Protein AF-A0A7K2WMH0-F1 (afdb_monomer)

pLDDT: mean 87.8, std 17.53, range [33.56, 98.12]

Nearest PDB structures (foldseek):
  5ydd-assembly1_B  TM=7.393E-01  e=5.015E-08  Mycobacterium tuberculosis H37Rv
  5ydd-assembly1_A  TM=7.487E-01  e=7.627E-08  Mycobacterium tuberculosis H37Rv
  5c8e-assembly2_F  TM=5.743E-01  e=5.124E-02  Thermus thermophilus HB27
  5c8d-assembly2_H  TM=6.013E-01  e=1.506E-01  Thermus thermophilus HB27

Radius of gyration: 20.56 Å; Cα contacts (8 Å, |Δi|>4): 91; chains: 1; bounding box: 34×82×43 Å

Foldseek 3Di:
DDDDDDPPPDDDPPQQDWAAPVVLCVLQVHDPVLVVVLVVLPLDDADPVRTGHPVSSVSSNVQSVVVVVVDHSVNCSVVVVVVVVLLVVLCVVLVVQCPDPDPVSNVVSVVSSVVSVVVVVVVVVVVVVVVVVVDDD

Solvent-accessible surface area (backbone atoms only — not comparable to full-atom values): 8035 Å² total; per-residue (Å²): 132,87,80,85,85,76,83,80,77,71,83,71,77,80,70,71,75,64,36,52,66,68,55,44,30,66,73,29,73,50,56,72,67,57,51,53,51,32,40,75,69,56,78,37,72,65,42,99,87,61,30,36,45,69,64,48,47,50,49,42,34,50,50,48,58,40,38,76,76,69,48,49,70,82,66,48,45,58,57,52,54,49,52,52,51,53,52,50,55,51,46,66,68,33,49,66,35,54,72,43,88,52,67,67,47,28,52,47,26,55,52,50,49,55,51,51,53,54,51,50,55,53,48,51,54,50,53,52,51,47,57,56,69,73,54,78,129

Sequence (137 aa):
RQRRAGAETGPAPRTAARIGREELLAASGADASALDEWESYGLITPMPDGGYDAESVTVAKLVTDLGRFGLEPRHLRIMRAAAQREAGMVEQVVAPLRRHRNPQTRAHAEATTRELATLSVKLHAALFRTALGAHPY

Secondary structure (DSSP, 8-state):
---------PPPP-----B-HHHHHHHHT--HHHHHHHHHTTSS---TTS-B-HHHHHHHHHHHHHHTTT--HHHHHHHHHHHHHHHHH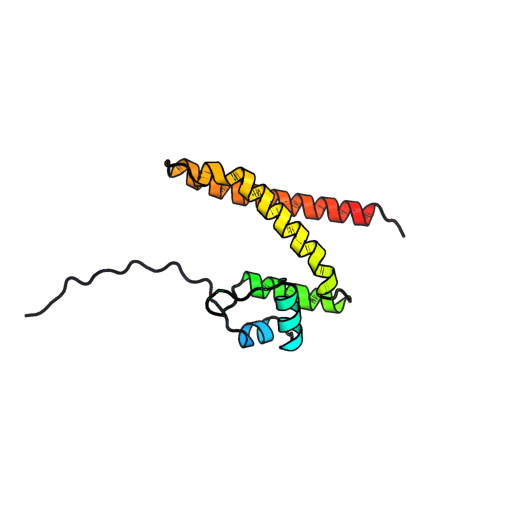HHHHHHHHHT-SSHHHHHHHHHHHHHHHHHHHHHHHHHHHHHHHT---

Mean predicted aligned error: 8.16 Å

Structure (mmCIF, N/CA/C/O backbone):
data_AF-A0A7K2WMH0-F1
#
_entry.id   AF-A0A7K2WMH0-F1
#
loop_
_atom_site.group_PDB
_atom_site.id
_atom_site.type_symbol
_atom_site.label_atom_id
_atom_site.label_alt_id
_atom_site.label_comp_id
_atom_site.label_asym_id
_atom_site.label_entity_id
_atom_site.label_seq_id
_atom_site.pdbx_PDB_ins_code
_atom_site.Cartn_x
_atom_site.Cartn_y
_atom_site.Cartn_z
_atom_site.occupancy
_atom_site.B_iso_or_equiv
_atom_site.auth_seq_id
_atom_site.auth_comp_id
_atom_site.auth_asym_id
_atom_site.auth_atom_id
_atom_site.pdbx_PDB_model_num
ATOM 1 N N . ARG A 1 1 ? 18.134 -57.085 -1.867 1.00 42.78 1 ARG A N 1
ATOM 2 C CA . ARG A 1 1 ? 18.924 -55.838 -2.047 1.00 42.78 1 ARG A CA 1
ATOM 3 C C . ARG A 1 1 ? 18.056 -54.893 -2.882 1.00 42.78 1 ARG A C 1
ATOM 5 O O . ARG A 1 1 ? 17.857 -55.201 -4.039 1.00 42.78 1 ARG A O 1
ATOM 12 N N . GLN A 1 2 ? 17.275 -53.953 -2.327 1.00 38.84 2 GLN A N 1
ATOM 13 C CA . GLN A 1 2 ? 17.700 -52.650 -1.762 1.00 38.84 2 GLN A CA 1
ATOM 14 C C . GLN A 1 2 ? 18.786 -51.991 -2.636 1.00 38.84 2 GLN A C 1
ATOM 16 O O . GLN A 1 2 ? 19.796 -52.637 -2.872 1.00 38.84 2 GLN A O 1
ATOM 21 N N . ARG A 1 3 ? 18.704 -50.741 -3.101 1.00 36.50 3 ARG A N 1
ATOM 22 C CA . ARG A 1 3 ? 17.860 -49.586 -2.754 1.00 36.50 3 ARG A CA 1
ATOM 23 C C . ARG A 1 3 ? 18.120 -48.489 -3.815 1.00 36.50 3 ARG A C 1
ATOM 25 O O . ARG A 1 3 ? 19.257 -48.350 -4.238 1.00 36.50 3 ARG A O 1
ATOM 32 N N . ARG A 1 4 ? 17.093 -47.665 -4.065 1.00 44.91 4 ARG A N 1
ATOM 33 C CA . ARG A 1 4 ? 17.118 -46.200 -4.294 1.00 44.91 4 ARG A CA 1
ATOM 34 C C . ARG A 1 4 ? 17.874 -45.618 -5.499 1.00 44.91 4 ARG A C 1
ATOM 36 O O . ARG A 1 4 ? 19.090 -45.534 -5.495 1.00 44.91 4 ARG A O 1
ATOM 43 N N . ALA A 1 5 ? 17.108 -44.944 -6.352 1.00 41.41 5 ALA A N 1
ATOM 44 C CA . ALA A 1 5 ? 17.395 -43.554 -6.694 1.00 41.41 5 ALA A CA 1
ATOM 45 C C . ALA A 1 5 ? 16.147 -42.743 -6.316 1.00 41.41 5 ALA A C 1
ATOM 47 O O . ALA A 1 5 ? 15.073 -42.939 -6.880 1.00 41.41 5 ALA A O 1
ATOM 48 N N . GLY A 1 6 ? 16.264 -41.958 -5.243 1.00 33.56 6 GLY A N 1
ATOM 49 C CA . GLY A 1 6 ? 15.219 -41.045 -4.803 1.00 33.56 6 GLY A CA 1
ATOM 50 C C . GLY A 1 6 ? 15.215 -39.826 -5.710 1.00 33.56 6 GLY A C 1
ATOM 51 O O . GLY A 1 6 ? 16.275 -39.288 -6.015 1.00 33.56 6 GLY A O 1
ATOM 52 N N . ALA A 1 7 ? 14.028 -39.415 -6.141 1.00 44.56 7 ALA A N 1
ATOM 53 C CA . ALA A 1 7 ? 13.830 -38.113 -6.747 1.00 44.56 7 ALA A CA 1
ATOM 54 C C . ALA A 1 7 ? 14.149 -37.042 -5.695 1.00 44.56 7 ALA A C 1
ATOM 56 O O . ALA A 1 7 ? 13.470 -36.942 -4.673 1.00 44.56 7 ALA A O 1
ATOM 57 N N . GLU A 1 8 ? 15.209 -36.276 -5.929 1.00 39.44 8 GLU A N 1
ATOM 58 C CA . GLU A 1 8 ? 15.502 -35.066 -5.175 1.00 39.44 8 GLU A CA 1
ATOM 59 C C . GLU A 1 8 ? 14.493 -33.994 -5.593 1.00 39.44 8 GLU A C 1
ATOM 61 O O . GLU A 1 8 ? 14.613 -33.344 -6.631 1.00 39.44 8 GLU A O 1
ATOM 66 N N . THR A 1 9 ? 13.442 -33.839 -4.792 1.00 47.31 9 THR A N 1
ATOM 67 C CA . THR A 1 9 ? 12.601 -32.646 -4.821 1.00 47.31 9 THR A CA 1
ATOM 68 C C . THR A 1 9 ? 13.465 -31.476 -4.358 1.00 47.31 9 THR A C 1
ATOM 70 O O . THR A 1 9 ? 13.811 -31.382 -3.181 1.00 47.31 9 THR A O 1
ATOM 73 N N . GLY A 1 10 ? 13.857 -30.613 -5.298 1.00 45.47 10 GLY A N 1
ATOM 74 C CA . GLY A 1 10 ? 14.545 -29.360 -4.993 1.00 45.47 10 GLY A CA 1
ATOM 75 C C . GLY A 1 10 ? 13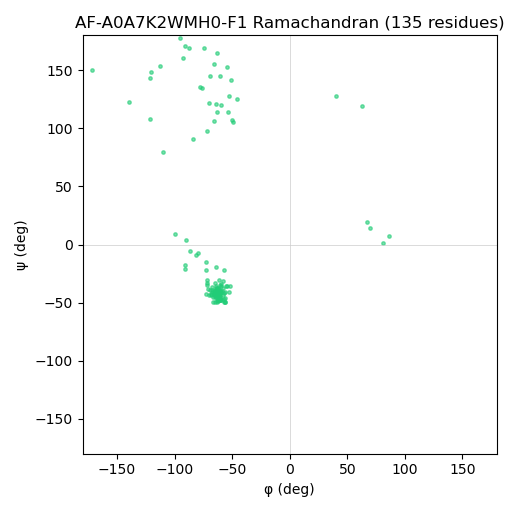.739 -28.514 -3.996 1.00 45.47 10 GLY A C 1
ATOM 76 O O . GLY A 1 10 ? 12.513 -28.646 -3.932 1.00 45.47 10 GLY A O 1
ATOM 77 N N . PRO A 1 11 ? 14.402 -27.665 -3.194 1.00 43.44 11 PRO A N 1
ATOM 78 C CA . PRO A 1 11 ? 13.738 -26.922 -2.134 1.00 43.44 11 PRO A CA 1
ATOM 79 C C . PRO A 1 11 ? 12.642 -26.039 -2.731 1.00 43.44 11 PRO A C 1
ATOM 81 O O . PRO A 1 11 ? 12.913 -25.165 -3.558 1.00 43.44 11 PRO A O 1
ATOM 84 N N . ALA A 1 12 ? 11.400 -26.274 -2.301 1.00 48.09 12 ALA A N 1
ATOM 85 C CA . ALA A 1 12 ? 10.308 -25.343 -2.526 1.00 48.09 12 ALA A CA 1
ATOM 86 C C . ALA A 1 12 ? 10.756 -23.943 -2.064 1.00 48.09 12 ALA A C 1
ATOM 88 O O . ALA A 1 12 ? 11.474 -23.838 -1.059 1.00 48.09 12 ALA A O 1
ATOM 89 N N . PRO A 1 13 ? 10.380 -22.866 -2.777 1.00 44.56 13 PRO A N 1
ATOM 90 C CA . PRO A 1 13 ? 10.671 -21.518 -2.313 1.00 44.56 13 PRO A CA 1
ATOM 91 C C . PRO A 1 13 ? 10.149 -21.400 -0.883 1.00 44.56 13 PRO A C 1
ATOM 93 O O . PRO A 1 13 ? 9.006 -21.770 -0.626 1.00 44.56 13 PRO A O 1
ATOM 96 N N . ARG A 1 14 ? 11.006 -20.953 0.047 1.00 45.62 14 ARG A N 1
ATOM 97 C CA . ARG A 1 14 ? 10.634 -20.720 1.448 1.00 45.62 14 ARG A CA 1
ATOM 98 C C . ARG A 1 14 ? 9.360 -19.891 1.439 1.00 45.62 14 ARG A C 1
ATOM 100 O O . ARG A 1 14 ? 9.420 -18.711 1.095 1.00 45.62 14 ARG A O 1
ATOM 107 N N . THR A 1 15 ? 8.225 -20.510 1.745 1.00 52.47 15 THR A N 1
ATOM 108 C CA . THR A 1 15 ? 6.973 -19.797 1.950 1.00 52.47 15 THR A CA 1
ATOM 109 C C . THR A 1 15 ? 7.313 -18.753 2.999 1.00 52.47 15 THR A C 1
ATOM 111 O O . THR A 1 15 ? 7.718 -19.120 4.105 1.00 52.47 15 THR A O 1
ATOM 114 N N . ALA A 1 16 ? 7.271 -17.464 2.646 1.00 58.78 16 ALA A N 1
ATOM 115 C CA . ALA A 1 16 ? 7.231 -16.426 3.666 1.00 58.78 16 ALA A CA 1
ATOM 116 C C . ALA A 1 16 ? 6.183 -16.897 4.677 1.00 58.78 16 ALA A C 1
ATOM 118 O O . ALA A 1 16 ? 5.113 -17.320 4.236 1.00 58.78 16 ALA A O 1
ATOM 119 N N . ALA A 1 17 ? 6.557 -16.993 5.957 1.00 72.25 17 ALA A N 1
ATOM 120 C CA . ALA A 1 17 ? 5.747 -17.669 6.963 1.00 72.25 17 ALA A CA 1
ATOM 121 C C . ALA A 1 17 ? 4.314 -17.130 6.879 1.00 72.25 17 ALA A C 1
ATOM 123 O O . ALA A 1 17 ? 4.076 -15.961 7.179 1.00 72.25 17 ALA A O 1
ATOM 124 N N . ARG A 1 18 ? 3.404 -17.955 6.349 1.00 88.31 18 ARG A N 1
ATOM 125 C CA . ARG A 1 18 ? 1.987 -17.620 6.263 1.00 88.31 18 ARG A CA 1
ATOM 126 C C . ARG A 1 18 ? 1.412 -17.846 7.638 1.00 88.31 18 ARG A C 1
ATOM 128 O O . ARG A 1 18 ? 1.715 -18.868 8.253 1.00 88.31 18 ARG A O 1
ATOM 135 N N . ILE A 1 19 ? 0.606 -16.901 8.083 1.00 95.12 19 ILE A N 1
ATOM 136 C CA . ILE A 1 19 ? -0.019 -16.957 9.394 1.00 95.12 19 ILE A CA 1
ATOM 137 C C . ILE A 1 19 ? -1.526 -17.131 9.258 1.00 95.12 19 ILE A C 1
ATOM 139 O O . ILE A 1 19 ? -2.127 -16.752 8.246 1.00 95.12 19 ILE A O 1
ATOM 143 N N . GLY A 1 20 ? -2.129 -17.722 10.283 1.00 96.62 20 GLY A N 1
ATOM 144 C CA . GLY A 1 20 ? -3.577 -17.856 10.380 1.00 96.62 20 GLY A CA 1
ATOM 145 C C . GLY A 1 20 ? -4.267 -16.539 10.744 1.00 96.62 20 GLY A C 1
ATOM 146 O O . GLY A 1 20 ? -3.637 -15.572 11.175 1.00 96.62 20 GLY A O 1
ATOM 147 N N . ARG A 1 21 ? -5.599 -16.520 10.632 1.00 97.25 21 ARG A N 1
ATOM 148 C CA . ARG A 1 21 ? -6.434 -15.377 11.038 1.00 97.25 21 ARG A CA 1
ATOM 149 C C . ARG A 1 21 ? -6.216 -14.985 12.500 1.00 97.25 21 ARG A C 1
ATOM 151 O O . ARG A 1 21 ? -6.040 -13.810 12.795 1.00 97.25 21 ARG A O 1
ATOM 158 N N . GLU A 1 22 ? -6.185 -15.958 13.408 1.00 97.12 22 GLU A N 1
ATOM 159 C CA . GLU A 1 22 ? -5.970 -15.706 14.842 1.00 97.12 22 GLU A CA 1
ATOM 160 C C . GLU A 1 22 ? -4.595 -15.084 15.123 1.00 97.12 22 GLU A C 1
ATOM 162 O O . GLU A 1 22 ? -4.483 -14.149 15.914 1.00 97.12 22 GLU A O 1
ATOM 167 N N . GLU A 1 23 ? -3.556 -15.541 14.423 1.00 97.25 23 GLU A N 1
ATOM 168 C CA . GLU A 1 23 ? -2.206 -14.986 14.533 1.00 97.25 23 GLU A CA 1
ATOM 169 C C . GLU A 1 23 ? -2.136 -13.554 13.984 1.00 97.25 23 GLU A C 1
ATOM 171 O O . GLU A 1 23 ? -1.454 -12.709 14.564 1.00 97.25 23 GLU A O 1
ATOM 176 N N . LEU A 1 24 ? -2.871 -13.244 12.907 1.00 97.81 24 LEU A N 1
ATOM 177 C CA . LEU A 1 24 ? -2.974 -11.881 12.378 1.00 97.81 24 LEU A CA 1
ATOM 178 C C . LEU A 1 24 ? -3.660 -10.941 13.377 1.00 97.81 24 LEU A C 1
ATOM 180 O O . LEU A 1 24 ? -3.175 -9.829 13.604 1.00 97.81 24 LEU A O 1
ATOM 184 N N . LEU A 1 25 ? -4.762 -11.380 13.991 1.00 98.12 25 LEU A N 1
ATOM 185 C CA . LEU A 1 25 ? -5.467 -10.618 15.028 1.00 98.12 25 LEU A CA 1
ATOM 186 C C . LEU A 1 25 ? -4.546 -10.356 16.225 1.00 98.12 25 LEU A C 1
ATOM 188 O O . LEU A 1 25 ? -4.383 -9.210 16.642 1.00 98.12 25 LEU A O 1
ATOM 192 N N . ALA A 1 26 ? -3.846 -11.389 16.704 1.00 97.50 26 ALA A N 1
ATOM 193 C CA . ALA A 1 26 ? -2.872 -11.253 17.783 1.00 97.50 26 ALA A CA 1
ATOM 194 C C . ALA A 1 26 ? -1.722 -10.294 17.422 1.00 97.50 26 ALA A C 1
ATOM 196 O O . ALA A 1 26 ? -1.316 -9.473 18.244 1.00 97.50 26 ALA A O 1
ATOM 197 N N . ALA A 1 27 ? -1.205 -10.357 16.191 1.00 96.50 27 ALA A N 1
ATOM 198 C CA . ALA A 1 27 ? -0.104 -9.508 15.742 1.00 96.50 27 ALA A CA 1
ATOM 199 C C . ALA A 1 27 ? -0.512 -8.042 15.523 1.00 96.50 27 ALA A C 1
ATOM 201 O O . ALA A 1 27 ? 0.317 -7.150 15.709 1.00 96.50 27 ALA A O 1
ATOM 202 N N . SER A 1 28 ? -1.748 -7.791 15.090 1.00 96.94 28 SER A N 1
ATOM 203 C CA . SER A 1 28 ? -2.271 -6.449 14.795 1.00 96.94 28 SER A CA 1
ATOM 204 C C . SER A 1 28 ? -2.942 -5.772 15.990 1.00 96.94 28 SER A C 1
ATOM 206 O O . SER A 1 28 ? -3.115 -4.553 15.971 1.00 96.94 28 SER A O 1
ATOM 208 N N . GLY A 1 29 ? -3.313 -6.542 17.019 1.00 95.88 29 GLY A N 1
ATOM 209 C CA . GLY A 1 29 ? -4.072 -6.060 18.173 1.00 95.88 29 GLY A CA 1
ATOM 210 C C . GLY A 1 29 ? -5.527 -5.705 17.851 1.00 95.88 29 GLY A C 1
ATOM 211 O O . GLY A 1 29 ? -6.165 -5.022 18.649 1.00 95.88 29 GLY A O 1
ATOM 212 N N . ALA A 1 30 ? -6.030 -6.121 16.689 1.00 96.75 30 ALA A N 1
ATOM 213 C CA . ALA A 1 30 ? -7.406 -5.903 16.267 1.00 96.75 30 ALA A CA 1
ATOM 214 C C . ALA A 1 30 ? -8.309 -7.077 16.656 1.00 96.75 30 ALA A C 1
ATOM 216 O O . ALA A 1 30 ? -7.843 -8.191 16.903 1.00 96.75 30 ALA A O 1
ATOM 217 N N . ASP A 1 31 ? -9.615 -6.825 16.690 1.00 97.06 31 ASP A N 1
ATOM 218 C CA . ASP A 1 31 ? -10.617 -7.871 16.855 1.00 97.06 31 ASP A CA 1
ATOM 219 C C . ASP A 1 31 ? -11.097 -8.432 15.504 1.00 97.06 31 ASP A C 1
ATOM 221 O O . ASP A 1 31 ? -10.778 -7.929 14.422 1.00 97.06 31 ASP A O 1
ATOM 225 N N . ALA A 1 32 ? -11.869 -9.517 15.575 1.00 97.50 32 ALA A N 1
ATOM 226 C CA . ALA A 1 32 ? -12.403 -10.192 14.400 1.00 97.50 32 ALA A CA 1
ATOM 227 C C . ALA A 1 32 ? -13.298 -9.284 13.538 1.00 97.50 32 ALA A C 1
ATOM 229 O O . ALA A 1 32 ? -13.263 -9.414 12.319 1.00 97.50 32 ALA A O 1
ATOM 230 N N . SER A 1 33 ? -14.067 -8.378 14.149 1.00 97.12 33 SER A N 1
ATOM 231 C CA . SER A 1 33 ? -14.986 -7.496 13.425 1.00 97.12 33 SER A CA 1
ATOM 232 C C . SER A 1 33 ? -14.228 -6.436 12.631 1.00 97.12 33 SER A C 1
ATOM 234 O O . SER A 1 33 ? -14.620 -6.112 11.511 1.00 97.12 33 SER A O 1
ATOM 236 N N . ALA A 1 34 ? -13.141 -5.904 13.192 1.00 97.12 34 ALA A N 1
ATOM 237 C CA . ALA A 1 34 ? -12.266 -4.970 12.501 1.00 97.12 34 ALA A CA 1
ATOM 238 C C . ALA A 1 34 ? -11.631 -5.629 11.271 1.00 97.12 34 ALA A C 1
ATOM 240 O O . ALA A 1 34 ? -11.655 -5.052 10.186 1.00 97.12 34 ALA A O 1
ATOM 241 N N . LEU A 1 35 ? -11.128 -6.861 11.408 1.00 97.75 35 LEU A N 1
ATOM 242 C CA . LEU A 1 35 ? -10.567 -7.593 10.272 1.00 97.75 35 LEU A CA 1
ATOM 243 C C . LEU A 1 35 ? -11.612 -7.855 9.177 1.00 97.75 35 LEU A C 1
ATOM 245 O O . LEU A 1 35 ? -11.314 -7.636 8.003 1.00 97.75 35 LEU A O 1
ATOM 249 N N . ASP A 1 36 ? -12.837 -8.240 9.545 1.00 97.75 36 ASP A N 1
ATOM 250 C CA . ASP A 1 36 ? -13.928 -8.433 8.580 1.00 97.75 36 ASP A CA 1
ATOM 251 C C . ASP A 1 36 ? -14.245 -7.131 7.819 1.00 97.75 36 ASP A C 1
ATOM 253 O O . ASP A 1 36 ? -14.445 -7.136 6.600 1.00 97.75 36 ASP A O 1
ATOM 257 N N . GLU A 1 37 ? -14.226 -5.984 8.505 1.00 97.31 37 GLU A N 1
ATOM 258 C CA . GLU A 1 37 ? -14.392 -4.677 7.866 1.00 97.31 37 GLU A CA 1
ATOM 259 C C . GLU A 1 37 ? -13.236 -4.372 6.897 1.00 97.31 37 GLU A C 1
ATOM 261 O O . GLU A 1 37 ? -13.468 -3.944 5.759 1.00 97.31 37 GLU A O 1
ATOM 266 N N . TRP A 1 38 ? -11.990 -4.622 7.302 1.00 97.88 38 TRP A N 1
ATOM 267 C CA . TRP A 1 38 ? -10.809 -4.386 6.465 1.00 97.88 38 TRP A CA 1
ATOM 268 C C . TRP A 1 38 ? -10.828 -5.232 5.193 1.00 97.88 38 TRP A C 1
ATOM 270 O O . TRP A 1 38 ? -10.504 -4.722 4.115 1.00 97.88 38 TRP A O 1
ATOM 280 N N . GLU A 1 39 ? -11.244 -6.493 5.305 1.00 97.31 39 GLU A N 1
ATOM 281 C CA . GLU A 1 39 ? -11.442 -7.408 4.181 1.00 97.31 39 GLU A CA 1
ATOM 282 C C . GLU A 1 39 ? -12.576 -6.957 3.265 1.00 97.31 39 GLU A C 1
ATOM 284 O O . GLU A 1 39 ? -12.408 -6.942 2.044 1.00 97.31 39 GLU A O 1
ATOM 289 N N . SER A 1 40 ? -13.695 -6.494 3.830 1.00 96.88 40 SER A N 1
ATOM 290 C CA . SER A 1 40 ? -14.824 -5.982 3.046 1.00 96.88 40 SER A CA 1
ATOM 291 C C . SER A 1 40 ? -14.435 -4.776 2.176 1.00 96.88 40 SER A C 1
ATOM 293 O O . SER A 1 40 ? -14.889 -4.634 1.038 1.00 96.88 40 SER A O 1
ATOM 295 N N . TYR A 1 41 ? -13.526 -3.929 2.669 1.00 96.38 41 TYR A N 1
ATOM 296 C CA . TYR A 1 41 ? -12.955 -2.817 1.907 1.00 96.38 41 TYR A CA 1
ATOM 297 C C . TYR A 1 41 ? -11.733 -3.212 1.064 1.00 96.38 41 TYR A C 1
ATOM 299 O O . TYR A 1 41 ? -11.229 -2.401 0.272 1.00 96.38 41 TYR A O 1
ATOM 307 N N . GLY A 1 42 ? -11.276 -4.456 1.203 1.00 95.75 42 GLY A N 1
ATOM 308 C CA . GLY A 1 42 ? -10.129 -5.051 0.531 1.00 95.75 42 GLY A CA 1
ATOM 309 C C . GLY A 1 42 ? -8.784 -4.450 0.932 1.00 95.75 42 GLY A C 1
ATOM 310 O O . GLY A 1 42 ? -7.833 -4.559 0.161 1.00 95.75 42 GLY A O 1
ATOM 311 N N . LEU A 1 43 ? -8.704 -3.772 2.0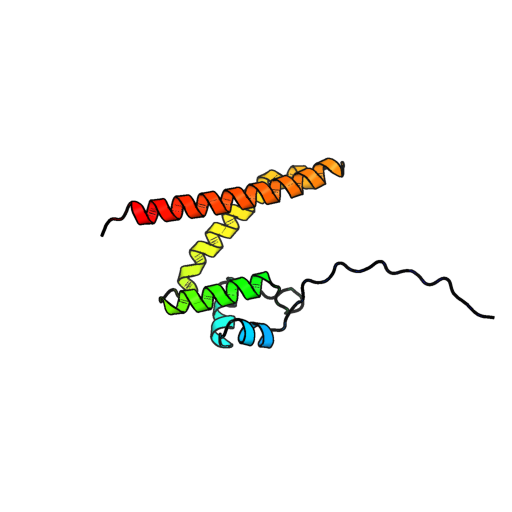82 1.00 97.00 43 LEU A N 1
ATOM 312 C CA . LEU A 1 43 ? -7.435 -3.271 2.627 1.00 97.00 43 LEU A CA 1
ATOM 313 C C . LEU A 1 43 ? -6.481 -4.432 2.912 1.00 97.00 43 LEU A C 1
ATOM 315 O O . LEU A 1 43 ? -5.291 -4.333 2.636 1.00 97.00 43 LEU A O 1
ATOM 319 N N . ILE A 1 44 ? -7.038 -5.536 3.402 1.00 96.88 44 ILE A N 1
ATOM 320 C CA . ILE A 1 44 ? -6.381 -6.831 3.543 1.00 96.88 44 ILE A CA 1
ATOM 321 C C . ILE A 1 44 ? -7.188 -7.834 2.727 1.00 96.88 44 ILE A C 1
ATOM 323 O O . ILE A 1 44 ? -8.393 -7.674 2.527 1.00 96.88 44 ILE A O 1
ATOM 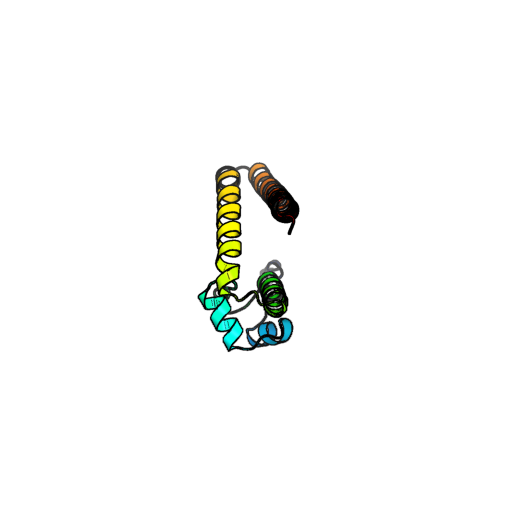327 N N . THR A 1 45 ? -6.527 -8.839 2.172 1.00 95.12 45 THR A N 1
ATOM 328 C CA . THR A 1 45 ? -7.200 -9.909 1.440 1.00 95.12 45 THR A CA 1
ATOM 329 C C . THR A 1 45 ? -6.518 -11.220 1.797 1.00 95.12 45 THR A C 1
ATOM 331 O O . THR A 1 45 ? -5.304 -11.315 1.601 1.00 95.12 45 THR A O 1
ATOM 334 N N . PRO A 1 46 ? -7.255 -12.213 2.323 1.00 94.69 46 PRO A N 1
ATOM 335 C CA . PRO A 1 46 ? -6.679 -13.519 2.577 1.00 94.69 46 PRO A CA 1
ATOM 336 C C . PRO A 1 46 ? -6.177 -14.128 1.267 1.00 94.69 46 PRO A C 1
ATOM 338 O O . PRO A 1 46 ? -6.757 -13.948 0.191 1.00 94.69 46 PRO A O 1
ATOM 341 N N . MET A 1 47 ? -5.083 -14.870 1.360 1.00 92.56 47 MET A N 1
ATOM 342 C CA . MET A 1 47 ? -4.583 -15.676 0.257 1.00 92.56 47 MET A CA 1
ATOM 343 C C . MET A 1 47 ? -5.595 -16.777 -0.119 1.00 92.56 47 MET A C 1
ATOM 345 O O . MET A 1 47 ? -6.493 -17.085 0.665 1.00 92.56 47 MET A O 1
ATOM 349 N N . PRO A 1 48 ? -5.465 -17.427 -1.295 1.00 91.62 48 PRO A N 1
ATOM 350 C CA . PRO A 1 48 ? -6.395 -18.484 -1.713 1.00 91.62 48 PRO A CA 1
ATOM 351 C C . PRO A 1 48 ? -6.518 -19.669 -0.741 1.00 91.62 48 PRO A C 1
ATOM 353 O O . PRO A 1 48 ? -7.506 -20.394 -0.790 1.00 91.62 48 PRO A O 1
ATOM 356 N N . ASP A 1 49 ? -5.519 -19.883 0.118 1.00 89.62 49 ASP A N 1
ATOM 357 C CA . ASP A 1 49 ? -5.508 -20.897 1.178 1.00 89.62 49 ASP A CA 1
ATOM 358 C C . ASP A 1 49 ? -6.074 -20.391 2.520 1.00 89.62 49 ASP A C 1
ATOM 360 O O . ASP A 1 49 ? -6.054 -21.125 3.505 1.00 89.62 49 ASP A O 1
ATOM 364 N N . GLY A 1 50 ? -6.579 -19.154 2.570 1.00 91.19 50 GLY A N 1
ATOM 365 C CA . GLY A 1 50 ? -7.112 -18.504 3.768 1.00 91.19 50 GLY A CA 1
ATOM 366 C C . GLY A 1 50 ? -6.053 -17.901 4.697 1.00 91.19 50 GLY A C 1
ATOM 367 O O . GLY A 1 50 ? -6.410 -17.378 5.750 1.00 91.19 50 GLY A O 1
ATOM 368 N N . GLY A 1 51 ? -4.765 -17.979 4.342 1.00 95.19 51 GLY A N 1
ATOM 369 C CA . GLY A 1 51 ? -3.668 -17.429 5.140 1.00 95.19 51 GLY A CA 1
ATOM 370 C C . GLY A 1 51 ? -3.355 -15.964 4.835 1.00 95.19 51 GLY A C 1
ATOM 371 O O . GLY A 1 51 ? -3.797 -15.404 3.831 1.00 95.19 51 GLY A O 1
ATOM 372 N N . TYR A 1 52 ? -2.519 -15.362 5.680 1.00 96.69 52 TYR A N 1
ATOM 373 C CA . TYR A 1 52 ? -2.014 -13.999 5.509 1.00 96.69 52 TYR A CA 1
ATOM 374 C C . TYR A 1 52 ? -0.492 -13.994 5.438 1.00 96.69 52 TYR A C 1
ATOM 376 O O . TYR A 1 52 ? 0.185 -14.771 6.114 1.00 96.69 52 TYR A O 1
ATOM 384 N N . ASP A 1 53 ? 0.051 -13.115 4.604 1.00 95.56 53 ASP A N 1
ATOM 385 C CA . ASP A 1 53 ? 1.488 -12.938 4.438 1.00 95.56 53 ASP A CA 1
ATOM 386 C C . ASP A 1 53 ? 2.038 -11.790 5.303 1.00 95.56 53 ASP A C 1
ATOM 388 O O . ASP A 1 53 ? 1.316 -11.096 6.023 1.00 95.56 53 ASP A O 1
ATOM 392 N N . ALA A 1 54 ? 3.354 -11.585 5.243 1.00 94.50 54 ALA A N 1
ATOM 393 C CA . ALA A 1 54 ? 4.027 -10.542 6.016 1.00 94.50 54 ALA A CA 1
ATOM 394 C C . ALA A 1 54 ? 3.544 -9.119 5.667 1.00 94.50 54 ALA A C 1
ATOM 396 O O . ALA A 1 54 ? 3.536 -8.241 6.534 1.00 94.50 54 ALA A O 1
ATOM 397 N N . GLU A 1 55 ? 3.125 -8.888 4.420 1.00 94.25 55 GLU A N 1
ATOM 398 C CA . GLU A 1 55 ? 2.587 -7.594 3.999 1.00 94.25 55 GLU A CA 1
ATOM 399 C C . GLU A 1 55 ? 1.213 -7.358 4.632 1.00 94.25 55 GLU A C 1
ATOM 401 O O . GLU A 1 55 ? 0.973 -6.298 5.204 1.00 94.25 55 GLU A O 1
ATOM 406 N N . SER A 1 56 ? 0.353 -8.379 4.653 1.00 96.38 56 SER A N 1
ATOM 407 C CA . SER A 1 56 ? -0.950 -8.335 5.326 1.00 96.38 56 SER A CA 1
ATOM 408 C C . SER A 1 56 ? -0.815 -7.985 6.812 1.00 96.38 56 SER A C 1
ATOM 410 O O . SER A 1 56 ? -1.572 -7.161 7.324 1.00 96.38 56 SER A O 1
ATOM 412 N N . VAL A 1 57 ? 0.190 -8.542 7.500 1.00 96.75 57 VAL A N 1
ATOM 413 C CA . VAL A 1 57 ? 0.510 -8.194 8.900 1.00 96.75 57 VAL A CA 1
ATOM 414 C C . VAL A 1 57 ? 0.928 -6.735 9.041 1.00 96.75 57 VAL A C 1
ATOM 416 O O . VAL A 1 57 ? 0.507 -6.054 9.979 1.00 96.75 57 VAL A O 1
ATOM 419 N N . THR A 1 58 ? 1.768 -6.251 8.128 1.00 96.69 58 THR A N 1
ATOM 420 C CA . THR A 1 58 ? 2.234 -4.861 8.126 1.00 96.69 58 THR A CA 1
ATOM 421 C C . THR A 1 58 ? 1.064 -3.901 7.929 1.00 96.69 58 THR A C 1
ATOM 423 O O . THR A 1 58 ? 0.898 -2.973 8.720 1.00 96.69 58 THR A O 1
ATOM 426 N N . VAL A 1 59 ? 0.203 -4.167 6.943 1.00 97.19 59 VAL A N 1
ATOM 427 C CA . VAL A 1 59 ? -1.010 -3.380 6.693 1.00 97.19 59 VAL A CA 1
ATOM 428 C C . VAL A 1 59 ? -1.938 -3.414 7.906 1.00 97.19 59 VAL A C 1
ATOM 430 O O . VAL A 1 59 ? -2.377 -2.356 8.342 1.00 97.19 59 VAL A O 1
ATOM 433 N N . ALA A 1 60 ? -2.183 -4.582 8.505 1.00 97.81 60 ALA A N 1
ATOM 434 C CA . ALA A 1 60 ? -3.053 -4.714 9.675 1.00 97.81 60 ALA A CA 1
ATOM 435 C C . ALA A 1 60 ? -2.592 -3.837 10.848 1.00 97.81 60 ALA A C 1
ATOM 437 O O . ALA A 1 60 ? -3.386 -3.092 11.416 1.00 97.81 60 ALA A O 1
ATOM 438 N N . LYS A 1 61 ? -1.292 -3.861 11.166 1.00 97.81 61 LYS A N 1
ATOM 439 C CA . LYS A 1 61 ? -0.712 -3.007 12.215 1.00 97.81 61 LYS A CA 1
ATOM 440 C C . LYS A 1 61 ? -0.873 -1.521 11.901 1.00 97.81 61 LYS A C 1
ATOM 442 O O . LYS A 1 61 ? -1.285 -0.757 12.769 1.00 97.81 61 LYS A O 1
ATOM 447 N N . LEU A 1 62 ? -0.596 -1.119 10.659 1.00 97.69 62 LEU A N 1
ATOM 448 C CA . LEU A 1 62 ? -0.731 0.275 10.233 1.00 97.69 62 LEU A CA 1
ATOM 449 C C . LEU A 1 62 ? -2.184 0.754 10.284 1.00 97.69 62 LEU A C 1
ATOM 451 O O . LEU A 1 62 ? -2.433 1.870 10.726 1.00 97.69 62 LEU A O 1
ATOM 455 N N . VAL A 1 63 ? -3.145 -0.073 9.866 1.00 97.75 63 VAL A N 1
ATOM 456 C CA . VAL A 1 63 ? -4.574 0.264 9.943 1.00 97.75 63 VAL A CA 1
ATOM 457 C C . VAL A 1 63 ? -5.010 0.417 11.404 1.00 97.75 63 VAL A C 1
ATOM 459 O O . VAL A 1 63 ? -5.673 1.405 11.721 1.00 97.75 63 VAL A O 1
ATOM 462 N N . THR A 1 64 ? -4.581 -0.477 12.307 1.00 97.69 64 THR A N 1
ATOM 463 C CA . THR A 1 64 ? -4.815 -0.322 13.755 1.00 97.69 64 THR A CA 1
ATOM 464 C C . THR A 1 64 ? -4.248 0.999 14.277 1.00 97.69 64 THR A C 1
ATOM 466 O O . THR A 1 64 ? -4.946 1.746 14.964 1.00 97.69 64 THR A O 1
ATOM 469 N N . ASP A 1 65 ? -2.989 1.309 13.958 1.00 97.38 65 ASP A N 1
ATOM 470 C CA . ASP A 1 65 ? -2.319 2.511 14.456 1.00 97.38 65 ASP A CA 1
ATOM 471 C C . ASP A 1 65 ? -2.959 3.796 13.912 1.00 97.38 65 ASP A C 1
ATOM 473 O O . ASP A 1 65 ? -3.183 4.732 14.677 1.00 97.38 65 ASP A O 1
ATOM 477 N N . LEU A 1 66 ? -3.324 3.835 12.627 1.00 96.62 66 LEU A N 1
ATOM 478 C CA . LEU A 1 66 ? -4.052 4.956 12.020 1.00 96.62 66 LEU A CA 1
ATOM 479 C C . LEU A 1 66 ? -5.440 5.141 12.653 1.00 96.62 66 LEU A C 1
ATOM 481 O O . LEU A 1 66 ? -5.860 6.275 12.895 1.00 96.62 66 LEU A O 1
ATOM 485 N N . GLY A 1 67 ? -6.122 4.044 12.991 1.00 96.31 67 GLY A N 1
ATOM 486 C CA . GLY A 1 67 ? -7.409 4.066 13.687 1.00 96.31 67 GLY A CA 1
ATOM 487 C C . GLY A 1 67 ? -7.356 4.787 15.038 1.00 96.31 67 GLY A C 1
ATOM 488 O O . GLY A 1 67 ? -8.310 5.476 15.397 1.00 96.31 67 GLY A O 1
ATOM 489 N N . ARG A 1 68 ? -6.216 4.747 15.747 1.00 95.50 68 ARG A N 1
ATOM 490 C CA . ARG A 1 68 ? -6.013 5.503 17.004 1.00 95.50 68 ARG A CA 1
ATOM 491 C C . ARG A 1 68 ? -6.061 7.022 16.819 1.00 95.50 68 ARG A C 1
ATOM 493 O O . ARG A 1 68 ? -6.287 7.740 17.787 1.00 95.50 68 ARG A O 1
ATOM 500 N N . PHE A 1 69 ? -5.876 7.506 15.592 1.00 96.50 69 PHE A N 1
ATOM 501 C CA . PHE A 1 69 ? -5.998 8.917 15.220 1.00 96.50 69 PHE A CA 1
ATOM 502 C C . PHE A 1 69 ? -7.351 9.247 14.562 1.00 96.50 69 PHE A C 1
ATOM 504 O O . PHE A 1 69 ? -7.522 10.342 14.033 1.00 96.50 69 PHE A O 1
ATOM 511 N N . GLY A 1 70 ? -8.314 8.316 14.573 1.00 95.50 70 GLY A N 1
ATOM 512 C CA . GLY A 1 70 ? -9.647 8.498 13.985 1.00 95.50 70 GLY A CA 1
ATOM 513 C C . GLY A 1 70 ? -9.741 8.171 12.489 1.00 95.50 70 GLY A C 1
ATOM 514 O O . GLY A 1 70 ? -10.778 8.409 11.868 1.00 95.50 70 GLY A O 1
ATOM 515 N N . LEU A 1 71 ? -8.690 7.611 11.881 1.00 96.00 71 LEU A N 1
ATOM 516 C CA . LEU A 1 71 ? -8.724 7.196 10.478 1.00 96.00 71 LEU A CA 1
ATOM 517 C C . LEU A 1 71 ? -9.345 5.805 10.337 1.00 96.00 71 LEU A C 1
ATOM 519 O O . LEU A 1 71 ? -8.664 4.785 10.373 1.00 96.00 71 LEU A O 1
ATOM 523 N N . GLU A 1 72 ? -10.661 5.783 10.144 1.00 93.75 72 GLU A N 1
ATOM 524 C CA . GLU A 1 72 ? -11.404 4.546 9.880 1.00 93.75 72 GLU A CA 1
ATOM 525 C C . GLU A 1 72 ? -11.045 3.877 8.532 1.00 93.75 72 GLU A C 1
ATOM 527 O O . GLU A 1 72 ? -10.692 4.567 7.565 1.00 93.75 72 GLU A O 1
ATOM 532 N N . PRO A 1 73 ? -11.249 2.549 8.401 1.00 95.50 73 PRO A N 1
ATOM 533 C CA . PRO A 1 73 ? -10.969 1.783 7.180 1.00 95.50 73 PRO A CA 1
ATOM 534 C C . PRO A 1 73 ? -11.589 2.362 5.900 1.00 95.50 73 PRO A C 1
ATOM 536 O O . PRO A 1 73 ? -10.968 2.344 4.832 1.00 95.50 73 PRO A O 1
ATOM 539 N N . ARG A 1 74 ? -12.791 2.947 5.995 1.00 96.00 74 ARG A N 1
ATOM 540 C CA . ARG A 1 74 ? -13.469 3.587 4.855 1.00 96.00 74 ARG A CA 1
ATOM 541 C C . ARG A 1 74 ? -12.653 4.734 4.247 1.00 96.00 74 ARG A C 1
ATOM 543 O O . ARG A 1 74 ? -12.683 4.909 3.029 1.00 96.00 74 ARG A O 1
ATOM 550 N N . HIS A 1 75 ? -11.904 5.478 5.065 1.00 95.44 75 HIS A N 1
ATOM 551 C CA . HIS A 1 75 ? -11.052 6.581 4.618 1.00 95.44 75 HIS A CA 1
ATOM 552 C C . HIS A 1 75 ? -9.825 6.058 3.869 1.00 95.44 75 HIS A C 1
ATOM 554 O O . HIS A 1 75 ? -9.402 6.642 2.876 1.00 95.44 75 HIS A O 1
ATOM 560 N N . LEU A 1 76 ? -9.296 4.905 4.282 1.00 96.62 76 LEU A N 1
ATOM 561 C CA . LEU A 1 76 ? -8.094 4.298 3.704 1.00 96.62 76 LEU A CA 1
ATOM 562 C C . LEU A 1 76 ? -8.334 3.701 2.309 1.00 96.62 76 LEU A C 1
ATOM 564 O O . LEU A 1 76 ? -7.389 3.479 1.548 1.00 96.62 76 LEU A O 1
ATOM 568 N N . ARG A 1 77 ? -9.599 3.506 1.914 1.00 95.81 77 ARG A N 1
ATOM 569 C CA . ARG A 1 77 ? -9.973 3.035 0.569 1.00 95.81 77 ARG A CA 1
ATOM 570 C C . ARG A 1 77 ? -9.393 3.903 -0.543 1.00 95.81 77 ARG A C 1
ATOM 572 O O . ARG A 1 77 ? -9.028 3.371 -1.590 1.00 95.81 77 ARG A O 1
ATOM 579 N N . ILE A 1 78 ? -9.291 5.219 -0.333 1.00 93.62 78 ILE A N 1
ATOM 580 C CA . ILE A 1 78 ? -8.715 6.120 -1.338 1.00 93.62 78 ILE A CA 1
ATOM 581 C C . ILE A 1 78 ? -7.215 5.870 -1.522 1.00 93.62 78 ILE A C 1
ATOM 583 O O . ILE A 1 78 ? -6.740 5.844 -2.658 1.00 93.62 78 ILE A O 1
ATOM 587 N N . MET A 1 79 ? -6.496 5.609 -0.425 1.00 92.06 79 MET A N 1
ATOM 588 C CA . MET A 1 79 ? -5.065 5.300 -0.434 1.00 92.06 79 MET A CA 1
ATOM 589 C C . MET A 1 79 ? -4.816 3.958 -1.123 1.00 92.06 79 MET A C 1
ATOM 591 O O . MET A 1 79 ? -3.982 3.875 -2.020 1.00 92.06 79 MET A O 1
ATOM 595 N N . ARG A 1 80 ? -5.621 2.935 -0.800 1.00 94.62 80 ARG A N 1
ATOM 596 C CA . ARG A 1 80 ? -5.595 1.639 -1.495 1.00 94.62 80 ARG A CA 1
ATOM 597 C C . ARG A 1 80 ? -5.815 1.803 -3.000 1.00 94.62 80 ARG A C 1
ATOM 599 O O . ARG A 1 80 ? -5.055 1.262 -3.798 1.00 94.62 80 ARG A O 1
ATOM 606 N N . ALA A 1 81 ? -6.844 2.550 -3.398 1.00 94.62 81 ALA A N 1
ATOM 607 C CA . ALA A 1 81 ? -7.155 2.754 -4.808 1.00 94.62 81 ALA A CA 1
ATOM 608 C C . ALA A 1 81 ? -6.036 3.514 -5.543 1.00 94.62 81 ALA A C 1
ATOM 610 O O . ALA A 1 81 ? -5.759 3.221 -6.706 1.00 94.62 81 ALA A O 1
ATOM 611 N N . ALA A 1 82 ? -5.380 4.475 -4.883 1.00 91.75 82 ALA A N 1
ATOM 612 C CA . ALA A 1 82 ? -4.207 5.154 -5.429 1.00 91.75 82 ALA A CA 1
ATOM 613 C C . ALA A 1 82 ? -3.040 4.177 -5.639 1.00 91.75 82 ALA A C 1
ATOM 615 O O . ALA A 1 82 ? -2.537 4.086 -6.757 1.00 91.75 82 ALA A O 1
ATOM 616 N N . ALA A 1 83 ? -2.707 3.367 -4.631 1.00 92.75 83 ALA A N 1
ATOM 617 C CA . ALA A 1 83 ? -1.655 2.355 -4.728 1.00 92.75 83 ALA A CA 1
ATOM 618 C C . ALA A 1 83 ? -1.921 1.331 -5.849 1.00 92.75 83 ALA A C 1
ATOM 620 O O . ALA A 1 83 ? -1.015 0.980 -6.601 1.00 92.75 83 ALA A O 1
ATOM 621 N N . GLN A 1 84 ? -3.173 0.891 -6.030 1.00 94.25 84 GLN A N 1
ATOM 622 C CA . GLN A 1 84 ? -3.550 -0.012 -7.127 1.00 94.25 84 GLN A CA 1
ATOM 623 C C . GLN A 1 84 ? -3.346 0.618 -8.508 1.00 94.25 84 GLN A C 1
ATOM 625 O O . GLN A 1 84 ? -2.872 -0.050 -9.429 1.00 94.25 84 GLN A O 1
ATOM 630 N N . ARG A 1 85 ? -3.678 1.905 -8.664 1.00 94.25 85 ARG A N 1
ATOM 631 C CA . ARG A 1 85 ? -3.426 2.633 -9.916 1.00 94.25 85 ARG A CA 1
ATOM 632 C C . ARG A 1 85 ? -1.931 2.777 -10.182 1.00 94.25 85 ARG A C 1
ATOM 634 O O . ARG A 1 85 ? -1.500 2.543 -11.306 1.00 94.25 85 ARG A O 1
ATOM 641 N N . GLU A 1 86 ? -1.146 3.108 -9.161 1.00 92.62 86 GLU A N 1
ATOM 642 C CA . GLU A 1 86 ? 0.315 3.200 -9.257 1.00 92.62 86 GLU A CA 1
ATOM 643 C C . GLU A 1 86 ? 0.944 1.861 -9.661 1.00 92.62 86 GLU A C 1
ATOM 645 O O . GLU A 1 86 ? 1.722 1.813 -10.614 1.00 92.62 86 GLU A O 1
ATOM 650 N N . ALA A 1 87 ? 0.542 0.759 -9.022 1.00 93.50 87 ALA A N 1
ATOM 651 C CA . ALA A 1 87 ? 0.985 -0.584 -9.392 1.00 93.50 87 ALA A CA 1
ATOM 652 C C . ALA A 1 87 ? 0.596 -0.945 -10.837 1.00 93.50 87 ALA A C 1
ATOM 654 O O . ALA A 1 87 ? 1.409 -1.504 -11.573 1.00 93.50 87 ALA A O 1
ATOM 655 N N . GLY A 1 88 ? -0.616 -0.580 -11.270 1.00 94.94 88 GLY A N 1
ATOM 656 C CA . GLY A 1 88 ? -1.070 -0.772 -12.648 1.00 94.94 88 GLY A CA 1
ATOM 657 C C . GLY A 1 88 ? -0.211 -0.028 -13.673 1.00 94.94 88 GLY A C 1
ATOM 658 O O . GLY A 1 88 ? 0.140 -0.606 -14.701 1.00 94.94 88 GLY A O 1
ATOM 659 N N . MET A 1 89 ? 0.188 1.215 -13.383 1.00 93.62 89 MET A N 1
ATOM 660 C CA . MET A 1 89 ? 1.103 1.978 -14.243 1.00 93.62 89 MET A CA 1
ATOM 661 C C . MET A 1 89 ? 2.480 1.313 -14.337 1.00 93.62 89 MET A C 1
ATOM 663 O O . MET A 1 89 ? 3.032 1.195 -15.430 1.00 93.62 89 MET A O 1
ATOM 667 N N . VAL A 1 90 ? 3.022 0.831 -13.213 1.00 94.62 90 VAL A N 1
ATOM 668 C CA . VAL A 1 90 ? 4.293 0.091 -13.214 1.00 94.62 90 VAL A CA 1
ATOM 669 C C . VAL A 1 90 ? 4.175 -1.176 -14.063 1.00 94.62 90 VAL A C 1
ATOM 671 O O . VAL A 1 90 ? 5.019 -1.400 -14.930 1.00 94.62 90 VAL A O 1
ATOM 674 N N . GLU A 1 91 ? 3.113 -1.970 -13.883 1.00 94.94 91 GLU A N 1
ATOM 675 C CA . GLU A 1 91 ? 2.895 -3.201 -14.655 1.00 94.94 91 GLU A CA 1
ATOM 676 C C . GLU A 1 91 ? 2.775 -2.917 -16.159 1.00 94.94 91 GLU A C 1
ATOM 678 O O . GLU A 1 91 ? 3.356 -3.646 -16.961 1.00 94.94 91 GLU A O 1
ATOM 683 N N . GLN A 1 92 ? 2.101 -1.836 -16.566 1.00 95.06 92 GLN A N 1
ATOM 684 C CA . GLN A 1 92 ? 2.016 -1.436 -17.978 1.00 95.06 92 GLN A CA 1
ATOM 685 C C . GLN A 1 92 ? 3.394 -1.196 -18.610 1.00 95.06 92 GLN A C 1
ATOM 687 O O . GLN A 1 92 ? 3.608 -1.572 -19.764 1.00 95.06 92 GLN A O 1
ATOM 692 N N . VAL A 1 93 ? 4.333 -0.617 -17.858 1.00 94.75 93 VAL A N 1
ATOM 693 C CA . VAL A 1 93 ? 5.702 -0.358 -18.328 1.00 94.75 93 VAL A CA 1
ATOM 694 C C . VAL A 1 93 ? 6.511 -1.653 -18.433 1.00 94.75 93 VAL A C 1
ATOM 696 O O . VAL A 1 93 ? 7.236 -1.852 -19.409 1.00 94.75 93 VAL A O 1
ATOM 699 N N . VAL A 1 94 ? 6.398 -2.555 -17.453 1.00 96.06 94 VAL A N 1
ATOM 700 C CA . VAL A 1 94 ? 7.273 -3.742 -17.371 1.00 96.06 94 VAL A CA 1
ATOM 701 C C . VAL A 1 94 ? 6.718 -4.980 -18.081 1.00 96.06 94 VAL A C 1
ATOM 703 O O . VAL A 1 94 ? 7.495 -5.861 -18.460 1.00 96.06 94 VAL A O 1
ATOM 706 N N . ALA A 1 95 ? 5.404 -5.066 -18.318 1.00 95.69 95 ALA A N 1
ATOM 707 C CA . ALA A 1 95 ? 4.753 -6.228 -18.929 1.00 95.69 95 ALA A CA 1
ATOM 708 C C . ALA A 1 95 ? 5.376 -6.677 -20.272 1.00 95.69 95 ALA A C 1
ATOM 710 O O . ALA A 1 95 ? 5.549 -7.890 -20.457 1.00 95.69 95 ALA A O 1
ATOM 711 N N . PRO A 1 96 ? 5.769 -5.778 -21.202 1.00 94.25 96 PRO A N 1
ATOM 712 C CA . PRO A 1 96 ? 6.441 -6.182 -22.440 1.00 94.25 96 PRO A CA 1
ATOM 713 C C . PRO A 1 96 ? 7.784 -6.881 -22.188 1.00 94.25 96 PRO A C 1
ATOM 715 O O . PRO A 1 96 ? 8.087 -7.894 -22.820 1.00 94.25 96 PRO A O 1
ATOM 718 N N . LEU A 1 97 ? 8.565 -6.384 -21.224 1.00 93.38 97 LEU A N 1
ATOM 719 C CA . LEU A 1 97 ? 9.885 -6.921 -20.879 1.00 93.38 97 LEU A CA 1
ATOM 720 C C . LEU A 1 97 ? 9.773 -8.306 -20.226 1.00 93.38 97 LEU A C 1
ATOM 722 O O . LEU A 1 97 ? 10.548 -9.210 -20.540 1.00 93.38 97 LEU A O 1
ATOM 726 N N . ARG A 1 98 ? 8.763 -8.508 -19.369 1.00 92.50 98 ARG A N 1
ATOM 727 C CA . ARG A 1 98 ? 8.506 -9.795 -18.693 1.00 92.50 98 ARG A CA 1
ATOM 728 C C . ARG A 1 98 ? 8.122 -10.911 -19.666 1.00 92.50 98 ARG A C 1
ATOM 730 O O . ARG A 1 98 ? 8.483 -12.065 -19.445 1.00 92.50 98 ARG A O 1
ATOM 737 N N . ARG A 1 99 ? 7.420 -10.579 -20.755 1.00 93.81 99 ARG A N 1
ATOM 738 C CA . ARG A 1 99 ? 6.992 -11.537 -21.795 1.00 93.81 99 ARG A CA 1
ATOM 739 C C . ARG A 1 99 ? 8.104 -11.900 -22.783 1.00 93.81 99 ARG A C 1
ATOM 741 O O . ARG A 1 99 ? 7.924 -12.791 -23.612 1.00 93.81 99 ARG A O 1
ATOM 748 N N . HIS A 1 100 ? 9.251 -11.227 -22.712 1.00 94.06 100 HIS A N 1
ATOM 749 C CA . HIS A 1 100 ? 10.353 -11.458 -23.630 1.00 94.06 100 HIS A CA 1
ATOM 750 C C . HIS A 1 100 ? 11.022 -12.830 -23.406 1.00 94.06 100 HIS A C 1
ATOM 752 O O . HIS A 1 100 ? 11.155 -13.321 -22.279 1.00 94.06 100 HIS A O 1
ATOM 758 N N . ARG A 1 101 ? 11.484 -13.467 -24.493 1.00 93.44 101 ARG A N 1
ATOM 759 C CA . ARG A 1 101 ? 12.088 -14.814 -24.448 1.00 93.44 101 ARG A CA 1
ATOM 760 C C . ARG A 1 101 ? 13.475 -14.833 -23.802 1.00 93.44 101 ARG A C 1
ATOM 762 O O . ARG A 1 101 ? 13.823 -15.827 -23.167 1.00 93.44 101 ARG A O 1
ATOM 769 N N . ASN A 1 102 ? 14.241 -13.749 -23.921 1.00 96.00 102 ASN A N 1
ATOM 770 C CA . ASN A 1 102 ? 15.576 -13.644 -23.327 1.00 96.00 102 ASN A CA 1
ATOM 771 C C . ASN A 1 102 ? 15.485 -13.537 -21.783 1.00 96.00 102 ASN A C 1
ATOM 773 O O . ASN A 1 102 ? 14.871 -12.588 -21.287 1.00 96.00 102 ASN A O 1
ATOM 777 N N . PRO A 1 103 ? 16.112 -14.457 -21.020 1.00 94.06 103 PRO A N 1
ATOM 778 C CA . PRO A 1 103 ? 16.167 -14.398 -19.557 1.00 94.06 103 PRO A CA 1
ATOM 779 C C . PRO A 1 103 ? 16.746 -13.093 -18.997 1.00 94.06 103 PRO A C 1
ATOM 781 O O . PRO A 1 103 ? 16.250 -12.603 -17.988 1.00 94.06 103 PRO A O 1
ATOM 784 N N . GLN A 1 104 ? 17.743 -12.498 -19.659 1.00 95.19 104 GLN A N 1
ATOM 785 C CA . GLN A 1 104 ? 18.342 -11.230 -19.226 1.00 95.19 104 GLN A CA 1
ATOM 786 C C . GLN A 1 104 ? 17.335 -10.078 -19.302 1.00 95.19 104 GLN A C 1
ATOM 788 O O . GLN A 1 104 ? 17.269 -9.259 -18.391 1.00 95.19 104 GLN A O 1
ATOM 793 N N . THR A 1 105 ? 16.489 -10.045 -20.338 1.00 94.56 105 THR A N 1
ATOM 794 C CA . THR A 1 105 ? 15.413 -9.048 -20.459 1.00 94.56 105 THR A CA 1
ATOM 795 C C . THR A 1 105 ? 14.380 -9.196 -19.344 1.00 94.56 105 THR A C 1
ATOM 797 O O . THR A 1 105 ? 13.899 -8.197 -18.817 1.00 94.56 105 THR A O 1
ATOM 800 N N . ARG A 1 106 ? 14.069 -10.432 -18.932 1.00 93.94 106 ARG A N 1
ATOM 801 C CA . ARG A 1 106 ? 13.161 -10.674 -17.802 1.00 93.94 106 ARG A CA 1
ATOM 802 C C . ARG A 1 106 ? 13.773 -10.245 -16.470 1.00 93.94 106 ARG A C 1
ATOM 804 O O . ARG A 1 106 ? 13.100 -9.585 -15.689 1.00 93.94 106 ARG A O 1
ATOM 811 N N . ALA A 1 107 ? 15.052 -10.545 -16.244 1.00 94.25 107 ALA A N 1
ATOM 812 C CA . ALA A 1 107 ? 15.774 -10.073 -15.062 1.00 94.25 107 ALA A CA 1
ATOM 813 C C . ALA A 1 107 ? 15.839 -8.535 -15.013 1.00 94.25 107 ALA A C 1
ATOM 815 O O . ALA A 1 107 ? 15.652 -7.934 -13.955 1.00 94.25 107 ALA A O 1
ATOM 816 N N . HIS A 1 108 ? 16.033 -7.891 -16.169 1.00 93.75 108 HIS A N 1
ATOM 817 C CA . HIS A 1 108 ? 15.947 -6.439 -16.288 1.00 93.75 108 HIS A CA 1
ATOM 818 C C . HIS A 1 108 ? 14.548 -5.926 -15.919 1.00 93.75 108 HIS A C 1
ATOM 820 O O . HIS A 1 108 ? 14.449 -4.992 -15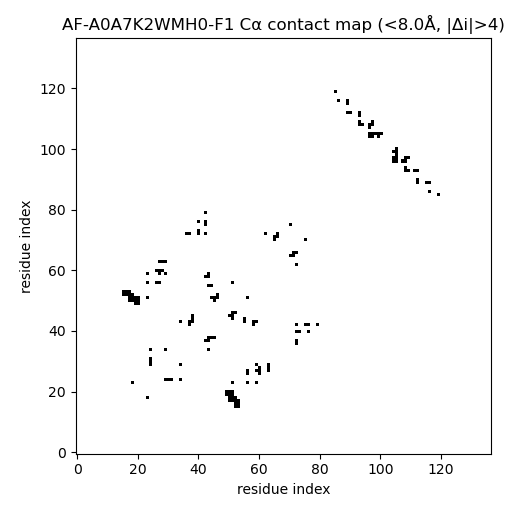.134 1.00 93.75 108 HIS A O 1
ATOM 826 N N . ALA A 1 109 ? 13.473 -6.584 -16.370 1.00 94.88 109 ALA A N 1
ATOM 827 C CA . ALA A 1 109 ? 12.104 -6.217 -16.001 1.00 94.88 109 ALA A CA 1
ATOM 828 C C . ALA A 1 109 ? 11.871 -6.223 -14.479 1.00 94.88 109 ALA A C 1
ATOM 830 O O . ALA A 1 109 ? 11.237 -5.315 -13.942 1.00 94.88 109 ALA A O 1
ATOM 831 N N . GLU A 1 110 ? 12.401 -7.220 -13.765 1.00 94.50 110 GLU A N 1
ATOM 832 C CA . GLU A 1 110 ? 12.320 -7.276 -12.300 1.00 94.50 110 GLU A CA 1
ATOM 833 C C . GLU A 1 110 ? 13.109 -6.145 -11.630 1.00 94.50 110 GLU A C 1
ATOM 835 O O . GLU A 1 110 ? 12.641 -5.559 -10.652 1.00 94.50 110 GLU A O 1
ATOM 840 N N . ALA A 1 111 ? 14.295 -5.817 -12.152 1.00 95.88 111 ALA A N 1
ATOM 841 C CA . ALA A 1 111 ? 15.089 -4.693 -11.662 1.00 95.88 111 ALA A CA 1
ATOM 842 C C . ALA A 1 111 ? 14.355 -3.359 -11.869 1.00 95.88 111 ALA A C 1
ATOM 844 O O . ALA A 1 111 ? 14.194 -2.605 -10.911 1.00 95.88 111 ALA A O 1
ATOM 845 N N . THR A 1 112 ? 13.820 -3.127 -13.070 1.00 95.88 112 THR A N 1
ATOM 846 C CA . THR A 1 112 ? 13.010 -1.948 -13.398 1.00 95.88 112 THR A CA 1
ATOM 847 C C . THR A 1 112 ? 11.765 -1.858 -12.519 1.00 95.88 112 THR A C 1
ATOM 849 O O . THR A 1 112 ? 11.438 -0.781 -12.037 1.00 95.88 112 THR A O 1
ATOM 852 N N . THR A 1 113 ? 11.093 -2.980 -12.241 1.00 96.4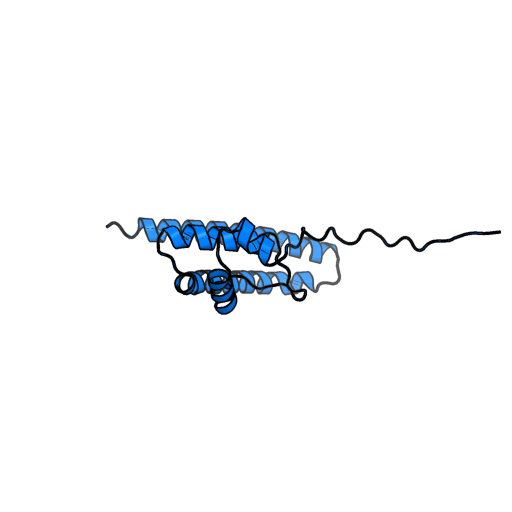4 113 THR A N 1
ATOM 853 C CA . THR A 1 113 ? 9.925 -3.007 -11.341 1.00 96.44 113 THR A CA 1
ATOM 854 C C . THR A 1 113 ? 10.291 -2.496 -9.945 1.00 96.44 113 THR A C 1
ATOM 856 O O . THR A 1 113 ? 9.593 -1.644 -9.397 1.00 96.44 113 THR A O 1
ATOM 859 N N . ARG A 1 114 ? 11.404 -2.978 -9.371 1.00 95.75 114 ARG A N 1
ATOM 860 C CA . ARG A 1 114 ? 11.880 -2.546 -8.043 1.00 95.75 114 ARG A CA 1
ATOM 861 C C . ARG A 1 114 ? 12.273 -1.068 -8.020 1.00 95.75 114 ARG A C 1
ATOM 863 O O . ARG A 1 114 ? 11.982 -0.368 -7.048 1.00 95.75 114 ARG A O 1
ATOM 870 N N . GLU A 1 115 ? 12.919 -0.595 -9.081 1.00 96.62 115 GLU A N 1
ATOM 871 C CA . GLU A 1 115 ? 13.306 0.809 -9.220 1.00 96.62 115 GLU A CA 1
ATOM 872 C C . GLU A 1 115 ? 12.081 1.725 -9.316 1.00 96.62 115 GLU A C 1
ATOM 874 O O . GLU A 1 115 ? 11.967 2.676 -8.542 1.00 96.62 115 GLU A O 1
ATOM 879 N N . LEU A 1 116 ? 11.122 1.393 -10.185 1.00 96.00 116 LEU A N 1
ATOM 880 C CA . LEU A 1 116 ? 9.879 2.148 -10.333 1.00 96.00 116 LEU A CA 1
ATOM 881 C C . LEU A 1 116 ? 9.076 2.178 -9.030 1.00 96.00 116 LEU A C 1
ATOM 883 O O . LEU A 1 116 ? 8.651 3.251 -8.617 1.00 96.00 116 LEU A O 1
ATOM 887 N N . ALA A 1 117 ? 8.936 1.046 -8.334 1.00 93.81 117 ALA A N 1
ATOM 888 C CA . ALA A 1 117 ? 8.267 1.007 -7.033 1.00 93.81 117 ALA A CA 1
ATOM 889 C C . ALA A 1 117 ? 8.943 1.942 -6.011 1.00 93.81 117 ALA A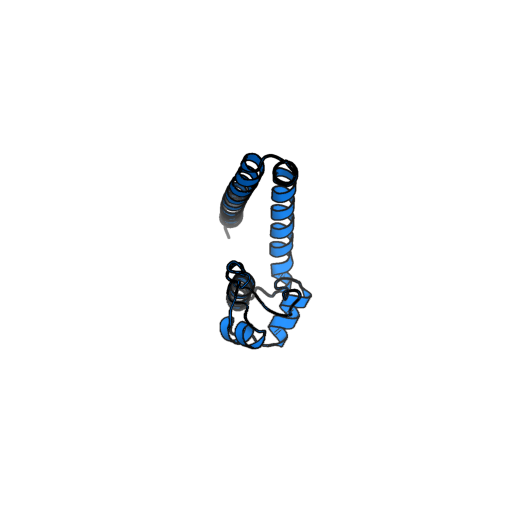 C 1
ATOM 891 O O . ALA A 1 117 ? 8.273 2.710 -5.320 1.00 93.81 11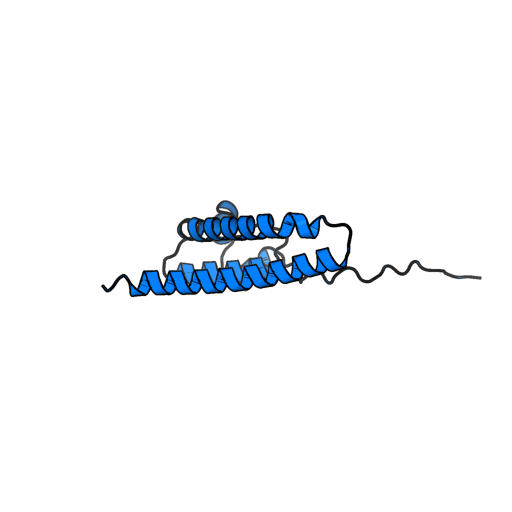7 ALA A O 1
ATOM 892 N N . THR A 1 118 ? 10.280 1.937 -5.962 1.00 95.44 118 THR A N 1
ATOM 893 C CA . THR A 1 118 ? 11.056 2.817 -5.072 1.00 95.44 118 THR A CA 1
ATOM 894 C C . THR A 1 118 ? 10.833 4.295 -5.399 1.00 95.44 118 THR A C 1
ATOM 896 O O . THR A 1 118 ? 10.674 5.117 -4.492 1.00 95.44 118 THR A O 1
ATOM 899 N N . LEU A 1 119 ? 10.829 4.653 -6.685 1.00 95.50 119 LEU A N 1
ATOM 900 C CA . LEU A 1 119 ? 10.591 6.024 -7.134 1.00 95.50 119 LEU A CA 1
ATOM 901 C C . LEU A 1 119 ? 9.155 6.474 -6.847 1.00 95.50 119 LEU A C 1
ATOM 903 O O . LEU A 1 119 ? 8.974 7.589 -6.360 1.00 95.50 119 LEU A O 1
ATOM 907 N N . SER A 1 120 ? 8.158 5.611 -7.060 1.00 93.69 120 SER A N 1
ATOM 908 C CA . SER A 1 120 ? 6.751 5.909 -6.766 1.00 93.69 120 SER A CA 1
ATOM 909 C C . SER A 1 120 ? 6.526 6.219 -5.288 1.00 93.69 120 SER A C 1
ATOM 911 O O . SER A 1 120 ? 5.933 7.247 -4.970 1.00 93.69 120 SER A O 1
ATOM 913 N N . VAL A 1 121 ? 7.085 5.419 -4.371 1.00 92.62 121 VAL A N 1
ATOM 914 C CA . VAL A 1 121 ? 6.985 5.688 -2.923 1.00 92.62 121 VAL A CA 1
ATOM 915 C C . VAL A 1 121 ? 7.637 7.027 -2.559 1.00 92.62 121 VAL A C 1
ATOM 917 O O . VAL A 1 121 ? 7.070 7.814 -1.797 1.00 92.62 121 VAL A O 1
ATOM 920 N N . LYS A 1 122 ? 8.814 7.331 -3.126 1.00 95.00 122 LYS A N 1
ATOM 921 C CA . LYS A 1 122 ? 9.498 8.617 -2.901 1.00 95.00 122 LYS A CA 1
ATOM 922 C C . LYS A 1 122 ? 8.682 9.801 -3.423 1.00 95.00 122 LYS A C 1
ATOM 924 O O . LYS A 1 122 ? 8.582 10.811 -2.723 1.00 95.00 122 LYS A O 1
ATOM 929 N N . LEU A 1 123 ? 8.102 9.675 -4.617 1.00 93.94 123 LEU A N 1
ATOM 930 C CA . LEU A 1 123 ? 7.234 10.686 -5.217 1.00 93.94 123 LEU A CA 1
ATOM 931 C C . LEU A 1 123 ? 5.987 10.911 -4.359 1.00 93.94 123 LEU A C 1
ATOM 933 O O . LEU A 1 123 ? 5.696 12.054 -4.019 1.00 93.94 123 LEU A O 1
ATOM 937 N N . HIS A 1 124 ? 5.304 9.839 -3.948 1.00 92.75 124 HIS A N 1
ATOM 938 C CA . HIS A 1 124 ? 4.129 9.912 -3.083 1.00 92.75 124 HIS A CA 1
ATOM 939 C C . HIS A 1 124 ? 4.442 10.658 -1.782 1.00 92.75 124 HIS A C 1
ATOM 941 O O . HIS A 1 124 ? 3.757 11.614 -1.427 1.00 92.75 124 HIS A O 1
ATOM 947 N N . ALA A 1 125 ? 5.530 10.286 -1.103 1.00 93.12 125 ALA A N 1
ATOM 948 C CA . ALA A 1 125 ? 5.941 10.943 0.131 1.00 93.12 125 ALA A CA 1
ATOM 949 C C . ALA A 1 125 ? 6.286 12.430 -0.081 1.00 93.12 125 ALA A C 1
ATOM 951 O O . ALA A 1 125 ? 5.996 13.257 0.783 1.00 93.12 125 ALA A O 1
ATOM 952 N N . ALA A 1 126 ? 6.905 12.788 -1.213 1.00 94.94 126 ALA A N 1
ATOM 953 C CA . ALA A 1 126 ? 7.188 14.181 -1.556 1.00 94.94 126 ALA A CA 1
ATOM 954 C C . ALA A 1 126 ? 5.903 14.983 -1.804 1.00 94.94 126 ALA A C 1
ATOM 956 O O . ALA A 1 126 ? 5.727 16.029 -1.185 1.00 94.94 126 ALA A O 1
ATOM 957 N N . LEU A 1 127 ? 4.986 14.463 -2.626 1.00 93.06 127 LEU A N 1
ATOM 958 C CA . LEU A 1 127 ? 3.692 15.092 -2.906 1.00 93.06 127 LEU A CA 1
ATOM 959 C C . LEU A 1 127 ? 2.847 15.248 -1.638 1.00 93.06 127 LEU A C 1
ATOM 961 O O . LEU A 1 127 ? 2.260 16.305 -1.424 1.00 93.06 127 LEU A O 1
ATOM 965 N N . PHE A 1 128 ? 2.838 14.237 -0.767 1.00 92.62 128 PHE A N 1
ATOM 966 C CA . PHE A 1 128 ? 2.147 14.285 0.520 1.00 92.62 128 PHE A CA 1
ATOM 967 C C . PHE A 1 128 ? 2.693 15.404 1.419 1.00 92.62 128 PHE A C 1
ATOM 969 O O . PHE A 1 128 ? 1.924 16.214 1.934 1.00 92.62 128 PHE A O 1
ATOM 976 N N . ARG A 1 129 ? 4.024 15.520 1.552 1.00 93.31 129 ARG A N 1
ATOM 977 C CA . ARG A 1 129 ? 4.653 16.624 2.301 1.00 93.31 129 ARG A CA 1
ATOM 978 C C . ARG A 1 129 ? 4.336 17.989 1.695 1.00 93.31 129 ARG A C 1
ATOM 980 O O . ARG A 1 129 ? 4.070 18.923 2.443 1.00 93.31 129 ARG A O 1
ATOM 987 N N . THR A 1 130 ? 4.346 18.111 0.369 1.00 94.75 130 THR A N 1
ATOM 988 C CA . THR A 1 130 ? 3.968 19.355 -0.315 1.00 94.75 130 THR A CA 1
ATOM 989 C C . THR A 1 130 ? 2.509 19.716 -0.048 1.00 94.75 130 THR A C 1
ATOM 991 O O . THR A 1 130 ? 2.230 20.872 0.241 1.00 94.75 130 THR A O 1
ATOM 994 N N . ALA A 1 131 ? 1.587 18.751 -0.078 1.00 91.62 131 ALA A N 1
ATOM 995 C CA . ALA A 1 131 ? 0.174 18.995 0.204 1.00 91.62 131 ALA A CA 1
ATOM 996 C C . ALA A 1 131 ? -0.060 19.473 1.647 1.00 91.62 131 ALA A C 1
ATOM 998 O O . ALA A 1 131 ? -0.833 20.407 1.855 1.00 91.62 131 ALA A O 1
ATOM 999 N N . LEU A 1 132 ? 0.647 18.887 2.622 1.00 90.94 132 LEU A N 1
ATOM 1000 C CA . LEU A 1 132 ? 0.604 19.322 4.022 1.00 90.94 132 LEU A CA 1
ATOM 1001 C C . LEU A 1 132 ? 1.244 20.702 4.227 1.00 90.94 132 LEU A C 1
ATOM 1003 O O . LEU A 1 132 ? 0.691 21.534 4.933 1.00 90.94 132 LEU A O 1
ATOM 1007 N N . GLY A 1 133 ? 2.396 20.959 3.601 1.00 82.50 133 GLY A N 1
ATOM 1008 C CA . GLY A 1 133 ? 3.105 22.238 3.712 1.00 82.50 133 GLY A CA 1
ATOM 1009 C C . GLY A 1 133 ? 2.436 23.394 2.960 1.00 82.50 133 GLY A C 1
ATOM 1010 O O . GLY A 1 133 ? 2.668 24.550 3.297 1.00 82.50 133 GLY A O 1
ATOM 1011 N N . ALA A 1 134 ? 1.603 23.100 1.958 1.00 62.28 134 ALA A N 1
ATOM 1012 C CA . ALA A 1 134 ? 0.826 24.091 1.213 1.00 62.28 134 ALA A CA 1
ATOM 1013 C C . ALA A 1 134 ? -0.469 24.523 1.927 1.00 62.28 134 ALA A C 1
ATOM 1015 O O . ALA A 1 134 ? -1.099 25.478 1.482 1.00 62.28 134 ALA A O 1
ATOM 1016 N N . HIS A 1 135 ? -0.856 23.848 3.016 1.00 52.91 135 HIS A N 1
ATOM 1017 C CA . HIS A 1 135 ? -1.998 24.219 3.854 1.00 52.91 135 HIS A CA 1
ATOM 1018 C C . HIS A 1 135 ? -1.500 24.737 5.214 1.00 52.91 135 HIS A C 1
ATOM 1020 O O . HIS A 1 135 ? -1.502 23.982 6.188 1.00 52.91 135 HIS A O 1
ATOM 1026 N N . PRO A 1 136 ? -1.043 26.002 5.308 1.00 52.91 136 PRO A N 1
ATOM 1027 C CA . PRO A 1 136 ? -0.902 26.645 6.604 1.00 52.91 136 PRO A CA 1
ATOM 1028 C C . PRO A 1 136 ?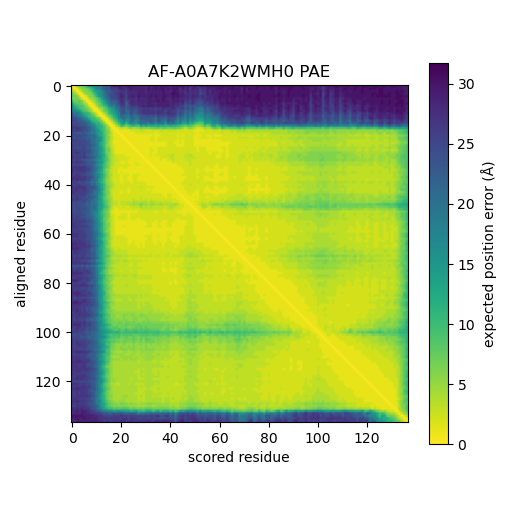 -2.306 26.778 7.209 1.00 52.91 136 PRO A C 1
ATOM 1030 O O . PRO A 1 136 ? -3.191 27.369 6.588 1.00 52.91 136 PRO A O 1
ATOM 1033 N N . TYR A 1 137 ? -2.516 26.181 8.380 1.00 53.75 137 TYR A N 1
ATOM 1034 C CA . TYR A 1 137 ? -3.587 26.622 9.273 1.00 53.75 137 TYR A CA 1
ATOM 1035 C C . TYR A 1 137 ? -3.210 27.981 9.862 1.00 53.75 137 TYR A C 1
ATOM 1037 O O . TYR A 1 137 ? -2.022 28.138 10.234 1.00 53.75 137 TYR A O 1
#